Protein AF-A0A7L3HNU3-F1 (afdb_monomer_lite)

Organism: NCBI:txid245048

Foldseek 3Di:
DDDDDQVQFDQDPNDTAPDPVVVVDDLLLAADEDQDCSNHPPNSVRYDHAHDDPPDPPDCRVVVCVVVVVVSND

Sequence (74 aa):
RHCLSQSDCVCSQGCYWKDLTRLGRDLAKTVALDHTMQGFPAQAANWISVPPWSGDPEDEELLSLIPVLGQLGQ

Radius of gyration: 13.8 Å; chains: 1; bounding box: 35×24×32 Å

Structure (mmCIF, N/CA/C/O backbone):
data_AF-A0A7L3HNU3-F1
#
_entry.id   AF-A0A7L3HNU3-F1
#
loop_
_atom_site.group_PDB
_atom_site.id
_atom_site.type_symbol
_atom_site.label_atom_id
_atom_site.label_alt_id
_atom_site.label_comp_id
_atom_site.label_asym_id
_atom_site.label_entity_id
_atom_site.label_seq_id
_atom_site.pdbx_PDB_ins_code
_atom_site.Cartn_x
_atom_site.Cartn_y
_atom_site.Cartn_z
_atom_site.occupancy
_atom_site.B_iso_or_equiv
_atom_site.auth_seq_id
_atom_site.auth_comp_id
_atom_site.auth_asym_id
_atom_site.auth_atom_id
_atom_site.pdbx_PDB_model_num
ATOM 1 N N . ARG A 1 1 ? 3.573 -15.223 7.390 1.00 71.31 1 ARG A N 1
ATOM 2 C CA . ARG A 1 1 ? 3.907 -14.597 6.087 1.00 71.31 1 ARG A CA 1
ATOM 3 C C . ARG A 1 1 ? 2.780 -14.970 5.132 1.00 71.31 1 ARG A C 1
ATOM 5 O O . ARG A 1 1 ? 2.589 -16.159 4.929 1.00 71.31 1 ARG A O 1
ATOM 12 N N . HIS A 1 2 ? 1.978 -14.011 4.670 1.00 91.00 2 HIS A N 1
ATOM 13 C CA . HIS A 1 2 ? 0.856 -14.268 3.757 1.00 91.00 2 HIS A CA 1
ATOM 14 C C . HIS A 1 2 ? 1.240 -13.759 2.369 1.00 91.00 2 HIS A C 1
ATOM 16 O O . HIS A 1 2 ? 1.739 -12.642 2.258 1.00 91.00 2 HIS A O 1
ATOM 22 N N . CYS A 1 3 ? 1.037 -14.576 1.342 1.00 95.06 3 CYS A N 1
ATOM 23 C CA . CYS A 1 3 ? 1.218 -14.193 -0.052 1.00 95.06 3 CYS A CA 1
ATOM 24 C C . CYS A 1 3 ? -0.121 -14.418 -0.744 1.00 95.06 3 CYS A C 1
ATOM 26 O O . CYS A 1 3 ? -0.652 -15.523 -0.682 1.00 95.06 3 CYS A O 1
ATOM 28 N N . LEU A 1 4 ? -0.656 -13.361 -1.344 1.00 95.69 4 LEU A N 1
ATOM 29 C CA . LEU A 1 4 ? -1.874 -13.402 -2.141 1.00 95.69 4 LEU A CA 1
ATOM 30 C C . LEU A 1 4 ? -1.497 -13.114 -3.590 1.00 95.69 4 LEU A C 1
ATOM 32 O O . LEU A 1 4 ? -0.546 -12.376 -3.857 1.00 95.69 4 LEU A O 1
ATOM 36 N N . SER A 1 5 ? -2.229 -13.715 -4.512 1.00 95.38 5 SER A N 1
ATOM 37 C CA . SER A 1 5 ? -2.011 -13.594 -5.946 1.00 95.38 5 SER A CA 1
ATOM 38 C C . SER A 1 5 ? -3.294 -13.158 -6.652 1.00 95.38 5 SER A C 1
ATOM 40 O O . SER A 1 5 ? -4.312 -12.856 -6.027 1.00 95.38 5 SER A O 1
ATOM 42 N N . GLN A 1 6 ? -3.263 -13.120 -7.982 1.00 94.81 6 GLN A N 1
ATOM 43 C CA . GLN A 1 6 ? -4.425 -12.748 -8.785 1.00 94.81 6 GLN A CA 1
ATOM 44 C C . GLN A 1 6 ? -5.648 -13.645 -8.521 1.00 94.81 6 GLN A C 1
ATOM 46 O O . GLN A 1 6 ? -6.773 -13.161 -8.613 1.00 94.81 6 GLN A O 1
ATOM 51 N N . SER A 1 7 ? -5.453 -14.918 -8.144 1.00 95.50 7 SER A N 1
ATOM 52 C CA . SER A 1 7 ? -6.557 -15.832 -7.804 1.00 95.50 7 S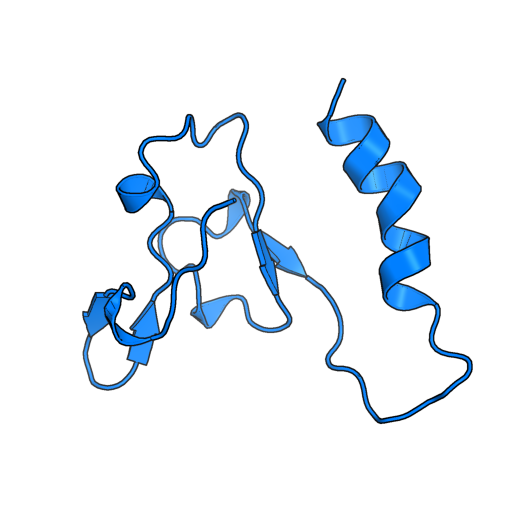ER A CA 1
ATOM 53 C C . SER A 1 7 ? -7.351 -15.403 -6.569 1.00 95.50 7 SER A C 1
ATOM 55 O O . SER A 1 7 ? -8.494 -15.820 -6.407 1.00 95.50 7 SER A O 1
ATOM 57 N N . ASP A 1 8 ? -6.757 -14.578 -5.706 1.00 95.69 8 ASP A N 1
ATOM 58 C CA . ASP A 1 8 ? -7.378 -14.093 -4.472 1.00 95.69 8 ASP A CA 1
ATOM 59 C C . ASP A 1 8 ? -8.129 -12.765 -4.682 1.00 95.69 8 ASP A C 1
ATOM 61 O O . ASP A 1 8 ? -8.902 -12.326 -3.825 1.00 95.69 8 ASP A O 1
ATOM 65 N N . CYS A 1 9 ? -7.928 -12.123 -5.839 1.00 95.56 9 CYS A N 1
ATOM 66 C CA . CYS A 1 9 ? -8.597 -10.882 -6.207 1.00 95.56 9 CYS A CA 1
ATOM 67 C C . CYS A 1 9 ? -10.062 -11.126 -6.597 1.00 95.56 9 CYS A C 1
ATOM 69 O O . CYS A 1 9 ? -10.448 -12.193 -7.078 1.00 95.56 9 CYS A O 1
ATOM 71 N N . VAL A 1 10 ? -10.891 -10.095 -6.445 1.00 95.12 10 VAL A N 1
ATOM 72 C CA . VAL A 1 10 ? -12.246 -10.086 -7.000 1.00 95.12 10 VAL A CA 1
ATOM 73 C C . VAL A 1 10 ? -12.139 -9.771 -8.488 1.00 95.12 10 VAL A C 1
ATOM 75 O O . VAL A 1 10 ? -11.701 -8.686 -8.861 1.00 95.12 10 VAL A O 1
ATOM 78 N N . CYS A 1 11 ? -12.522 -10.716 -9.344 1.00 94.19 11 CYS A N 1
ATOM 79 C CA . CYS A 1 11 ? -12.590 -10.487 -10.783 1.00 94.19 11 CYS A CA 1
ATOM 80 C C . CYS A 1 11 ? -13.968 -9.930 -11.154 1.00 94.19 11 CYS A C 1
ATOM 82 O O . CYS A 1 11 ? -14.983 -10.598 -10.956 1.00 94.19 11 CYS A O 1
ATOM 84 N N . SER A 1 12 ? -14.003 -8.711 -11.690 1.00 90.56 12 SER A N 1
ATOM 85 C CA . SER A 1 12 ? -15.223 -8.049 -12.151 1.00 90.56 12 SER A CA 1
ATOM 86 C C . SER A 1 12 ? -14.963 -7.388 -13.498 1.00 90.56 12 SER A C 1
ATOM 88 O O . SER A 1 12 ? -14.047 -6.582 -13.628 1.00 90.56 12 SER A O 1
ATOM 90 N N . GLN A 1 13 ? -15.747 -7.756 -14.517 1.00 89.56 13 GLN A N 1
ATOM 91 C CA . GLN A 1 13 ? -15.649 -7.203 -15.879 1.00 89.56 13 GLN A CA 1
ATOM 92 C C . GLN A 1 13 ? -14.232 -7.271 -16.494 1.00 89.56 13 GLN A C 1
ATOM 94 O O . GLN A 1 13 ? -13.830 -6.397 -17.253 1.00 89.56 13 GLN A O 1
ATOM 99 N N . GLY A 1 14 ? -13.460 -8.313 -16.166 1.00 90.12 14 GLY A N 1
ATOM 100 C CA . GLY A 1 14 ? -12.081 -8.481 -16.645 1.00 90.12 14 GLY A CA 1
ATOM 101 C C . GLY A 1 14 ? -11.028 -7.684 -15.865 1.00 90.12 14 GLY A C 1
ATOM 102 O O . GLY A 1 14 ? -9.842 -7.796 -16.162 1.00 90.12 14 GLY A O 1
ATOM 103 N N . CYS A 1 15 ? -11.433 -6.925 -14.847 1.00 90.88 15 CYS A N 1
ATOM 104 C CA . CYS A 1 15 ? -10.536 -6.250 -13.918 1.00 90.88 15 CYS A CA 1
ATOM 105 C C . CYS A 1 15 ? -10.369 -7.066 -12.633 1.00 90.88 15 CYS A C 1
ATOM 107 O O . CYS A 1 15 ? -11.315 -7.696 -12.156 1.00 90.88 15 CYS A O 1
ATOM 109 N N . TYR A 1 16 ? -9.175 -7.006 -12.044 1.00 94.38 16 TYR A N 1
ATOM 110 C CA . TYR A 1 16 ? -8.877 -7.633 -10.759 1.00 94.38 16 TYR A CA 1
ATOM 111 C C . TYR A 1 16 ? -8.811 -6.574 -9.668 1.00 94.38 16 TYR A C 1
ATOM 113 O O . TYR A 1 16 ? -7.936 -5.709 -9.680 1.00 94.38 16 TYR A O 1
ATOM 121 N N . TRP A 1 17 ? -9.743 -6.650 -8.725 1.00 95.12 17 TRP A N 1
ATOM 122 C CA . TRP A 1 17 ? -9.817 -5.751 -7.583 1.00 95.12 17 TRP A CA 1
ATOM 123 C C . TRP A 1 17 ? -9.260 -6.426 -6.336 1.00 95.12 17 TRP A C 1
ATOM 125 O O . TRP A 1 17 ? -9.601 -7.565 -5.996 1.00 95.12 17 TRP A O 1
ATOM 135 N N . LYS A 1 18 ? -8.410 -5.691 -5.633 1.00 96.06 18 LYS A N 1
ATOM 136 C CA . LYS A 1 18 ? -7.773 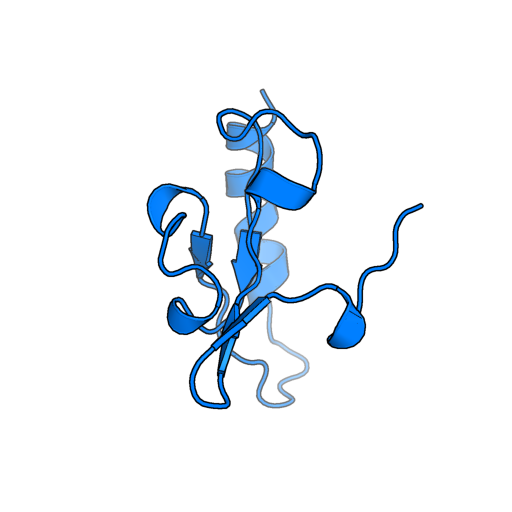-6.077 -4.381 1.00 96.06 18 LYS A CA 1
ATOM 137 C C . LYS A 1 18 ? -8.676 -5.643 -3.229 1.00 96.06 18 LYS A C 1
ATOM 139 O O . LYS A 1 18 ? -8.434 -4.637 -2.572 1.00 96.06 18 LYS A O 1
ATOM 144 N N . ASP A 1 19 ? -9.752 -6.394 -3.017 1.00 95.69 19 ASP A N 1
ATOM 145 C CA . ASP A 1 19 ? -10.717 -6.103 -1.955 1.00 95.69 19 ASP A CA 1
ATOM 146 C C . ASP A 1 19 ? -10.113 -6.360 -0.565 1.00 95.69 19 ASP A C 1
ATOM 148 O O . ASP A 1 19 ? -9.988 -7.502 -0.111 1.00 95.69 19 ASP A O 1
ATOM 152 N N . LEU A 1 20 ? -9.752 -5.273 0.121 1.00 96.81 20 LEU A N 1
ATOM 153 C CA . LEU A 1 20 ? -9.094 -5.320 1.428 1.00 96.81 20 LEU A CA 1
ATOM 154 C C . LEU A 1 20 ? -9.980 -5.926 2.526 1.00 96.81 20 LEU A C 1
ATOM 156 O O . LEU A 1 20 ? -9.453 -6.427 3.520 1.00 96.81 20 LEU A O 1
ATOM 160 N N . THR A 1 21 ? -11.308 -5.953 2.352 1.00 96.12 21 THR A N 1
ATOM 161 C CA . THR A 1 21 ? -12.223 -6.558 3.340 1.00 96.12 21 THR A CA 1
ATOM 162 C C . THR A 1 21 ? -11.992 -8.064 3.496 1.00 96.12 21 THR A C 1
ATOM 164 O O . THR A 1 21 ? -12.233 -8.630 4.564 1.00 96.12 21 THR A O 1
ATOM 167 N N . ARG A 1 22 ? -11.443 -8.718 2.463 1.00 94.88 22 ARG A N 1
ATOM 168 C CA . ARG A 1 22 ? -11.150 -10.159 2.453 1.00 94.88 22 ARG A CA 1
ATOM 169 C C . ARG A 1 22 ? -9.901 -10.537 3.248 1.00 94.88 22 ARG A C 1
ATOM 171 O O . ARG A 1 22 ? -9.658 -11.720 3.464 1.00 94.88 22 ARG A O 1
ATOM 178 N N . LEU A 1 23 ? -9.122 -9.557 3.711 1.00 95.00 23 LEU A N 1
ATOM 179 C CA . LEU A 1 23 ? -7.912 -9.800 4.499 1.00 95.00 23 LEU A CA 1
ATOM 180 C C . LEU A 1 23 ? -8.206 -10.211 5.949 1.00 95.00 23 LEU A C 1
ATOM 182 O O . LEU A 1 23 ? -7.293 -10.669 6.638 1.00 95.00 23 LEU A O 1
ATOM 186 N N . GLY A 1 24 ? -9.438 -10.012 6.436 1.00 95.12 24 GLY A N 1
ATOM 187 C CA . GLY A 1 24 ? -9.774 -10.224 7.849 1.00 95.12 24 GLY A CA 1
ATOM 188 C C . GLY A 1 24 ? -8.997 -9.291 8.788 1.00 95.12 24 GLY A C 1
ATOM 189 O O . GLY A 1 24 ? -8.661 -9.667 9.910 1.00 95.12 24 GLY A O 1
ATOM 190 N N . ARG A 1 25 ? -8.652 -8.091 8.305 1.00 96.00 25 ARG A N 1
ATOM 191 C CA . ARG A 1 25 ? -7.924 -7.042 9.031 1.00 96.00 25 ARG A CA 1
ATOM 192 C C . ARG A 1 25 ? -8.842 -5.841 9.240 1.00 96.00 25 ARG A C 1
ATOM 194 O O . ARG A 1 25 ? -9.737 -5.595 8.437 1.00 96.00 25 ARG A O 1
ATOM 201 N N . ASP A 1 26 ? -8.589 -5.088 10.304 1.00 96.94 26 ASP A N 1
ATOM 202 C CA . ASP A 1 26 ? -9.249 -3.804 10.528 1.00 96.94 26 ASP A CA 1
ATOM 203 C C . ASP A 1 26 ? -8.827 -2.809 9.436 1.00 96.94 26 ASP A C 1
ATOM 205 O O . ASP A 1 26 ? -7.641 -2.488 9.305 1.00 96.94 26 ASP A O 1
ATOM 209 N N . LEU A 1 27 ? -9.791 -2.328 8.645 1.00 97.19 27 LEU A N 1
ATOM 210 C CA . LEU A 1 27 ? -9.531 -1.367 7.573 1.00 97.19 27 LEU A CA 1
ATOM 211 C C . LEU A 1 27 ? -9.006 -0.034 8.110 1.00 97.19 27 LEU A C 1
ATOM 213 O O . LEU A 1 27 ? -8.233 0.614 7.417 1.00 97.19 27 LEU A O 1
ATOM 217 N N . ALA A 1 28 ? -9.335 0.353 9.346 1.00 96.12 28 ALA A N 1
ATOM 218 C CA . ALA A 1 28 ? -8.785 1.566 9.954 1.00 96.12 28 ALA A CA 1
ATOM 219 C C . ALA A 1 28 ? -7.271 1.465 10.225 1.00 96.12 28 ALA A C 1
ATOM 221 O O . ALA A 1 28 ? -6.615 2.475 10.451 1.00 96.12 28 ALA A O 1
ATOM 222 N N . LYS A 1 29 ? -6.716 0.247 10.193 1.00 96.31 29 LYS A N 1
ATOM 223 C CA . LYS A 1 29 ? -5.299 -0.063 10.447 1.00 96.31 29 LYS A CA 1
ATOM 224 C C . LYS A 1 29 ? -4.625 -0.732 9.250 1.00 96.31 29 LYS A C 1
ATOM 226 O O . LYS A 1 29 ? -3.596 -1.388 9.398 1.00 96.31 29 LYS A O 1
ATOM 231 N N . THR A 1 30 ? -5.238 -0.632 8.073 1.00 96.94 30 THR A N 1
ATOM 232 C CA . THR A 1 30 ? -4.757 -1.272 6.848 1.00 96.94 30 THR A CA 1
ATOM 233 C C . THR A 1 30 ? -4.467 -0.207 5.806 1.00 96.94 30 THR A C 1
ATOM 235 O O . THR A 1 30 ? -5.303 0.649 5.542 1.00 96.94 30 THR A O 1
ATOM 238 N N . VAL A 1 31 ? -3.303 -0.289 5.172 1.00 96.88 31 VAL A N 1
ATOM 239 C CA . VAL A 1 31 ? -2.940 0.551 4.027 1.00 96.88 31 VAL A CA 1
ATOM 240 C C . VAL A 1 31 ? -2.512 -0.325 2.860 1.00 96.88 31 VAL A C 1
ATOM 242 O O . VAL A 1 31 ? -2.015 -1.436 3.057 1.00 96.88 31 VAL A O 1
ATOM 245 N N . ALA A 1 32 ? -2.713 0.169 1.645 1.00 96.19 32 ALA A N 1
ATOM 246 C CA . ALA A 1 32 ? -2.328 -0.491 0.412 1.00 96.19 32 ALA A CA 1
ATOM 247 C C . ALA A 1 32 ? -1.408 0.414 -0.408 1.00 96.19 32 ALA A C 1
ATOM 249 O O . ALA A 1 32 ? -1.757 1.552 -0.704 1.00 96.19 32 ALA A O 1
ATOM 250 N N . LEU A 1 33 ? -0.248 -0.112 -0.791 1.00 96.00 33 LEU A N 1
ATOM 251 C CA . LEU A 1 33 ? 0.723 0.572 -1.643 1.00 96.00 33 LEU A CA 1
ATOM 252 C C . LEU A 1 33 ? 0.606 0.033 -3.066 1.00 96.00 33 LEU A C 1
ATOM 254 O O . LEU A 1 33 ? 0.738 -1.174 -3.278 1.00 96.00 33 LEU A O 1
ATOM 258 N N . ASP A 1 34 ? 0.331 0.912 -4.028 1.00 95.31 34 ASP A N 1
ATOM 259 C CA . ASP A 1 34 ? 0.192 0.539 -5.439 1.00 95.31 34 ASP A CA 1
ATOM 260 C C . ASP A 1 34 ? 0.381 1.755 -6.355 1.00 95.31 34 ASP A C 1
ATOM 262 O O . ASP A 1 34 ? 0.144 2.891 -5.950 1.00 95.31 34 ASP A O 1
ATOM 266 N N . HIS A 1 35 ? 0.733 1.504 -7.609 1.00 93.12 35 HIS A N 1
ATOM 267 C CA . HIS A 1 35 ? 0.790 2.495 -8.680 1.00 93.12 35 HIS A CA 1
ATOM 268 C C . HIS A 1 35 ? -0.573 2.830 -9.300 1.00 93.12 35 HIS A C 1
ATOM 270 O O . HIS A 1 35 ? -0.688 3.822 -10.017 1.00 93.12 35 HIS A O 1
ATOM 276 N N . THR A 1 36 ? -1.618 2.032 -9.037 1.00 90.25 36 THR A N 1
ATOM 277 C CA . THR A 1 36 ? -2.960 2.257 -9.600 1.00 90.25 36 THR A CA 1
ATOM 278 C C . THR A 1 36 ? -4.057 2.237 -8.539 1.00 90.25 36 THR A C 1
ATOM 280 O O . THR A 1 36 ? -4.277 1.238 -7.853 1.00 90.25 36 THR A O 1
ATOM 283 N N . MET A 1 37 ? -4.829 3.325 -8.461 1.00 89.25 37 MET A N 1
ATOM 284 C CA . MET A 1 37 ? -6.017 3.404 -7.600 1.00 89.25 37 MET A CA 1
ATOM 285 C C . MET A 1 37 ? -7.087 2.382 -8.006 1.00 89.25 37 MET A C 1
ATOM 287 O O . MET A 1 37 ? -7.852 1.907 -7.170 1.00 89.25 37 MET A O 1
ATOM 291 N N . GLN A 1 38 ? -7.146 2.032 -9.297 1.00 89.12 38 GLN A N 1
ATOM 292 C CA . GLN A 1 38 ? -8.149 1.133 -9.874 1.00 89.12 38 GLN A CA 1
ATOM 293 C C . GLN A 1 38 ? -8.152 -0.260 -9.226 1.00 89.12 38 GLN A C 1
ATOM 295 O O . GLN A 1 38 ? -9.160 -0.960 -9.307 1.00 89.12 38 GLN A O 1
ATOM 300 N N . GLY A 1 39 ? -7.063 -0.653 -8.556 1.00 90.69 39 GLY A N 1
ATOM 301 C CA . GLY A 1 39 ? -7.011 -1.879 -7.765 1.00 90.69 39 GLY A CA 1
ATOM 302 C C . GLY A 1 39 ? -7.916 -1.870 -6.525 1.00 90.69 39 GLY A C 1
ATOM 303 O O . GLY A 1 39 ? -8.276 -2.947 -6.058 1.00 90.69 39 GLY A O 1
ATOM 304 N N . PHE A 1 40 ? -8.320 -0.700 -6.012 1.00 94.06 40 PHE A N 1
ATOM 305 C CA . PHE A 1 40 ? -9.002 -0.537 -4.716 1.00 94.06 40 PHE A CA 1
ATOM 306 C C . PHE A 1 40 ? -10.289 0.308 -4.808 1.00 94.06 40 PHE A C 1
ATOM 308 O O . PHE A 1 40 ?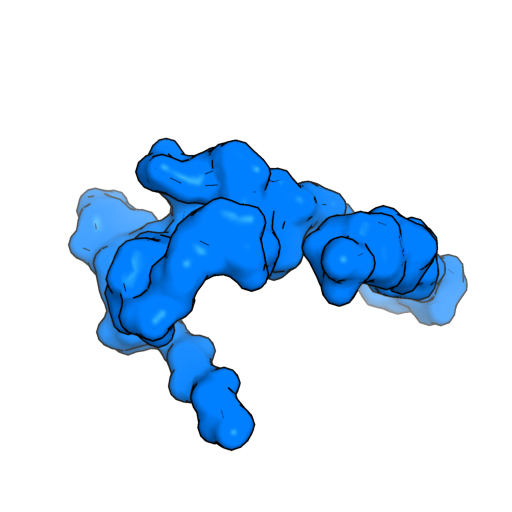 -10.451 1.268 -4.051 1.00 94.06 40 PHE A O 1
ATOM 315 N N . PRO A 1 41 ? -11.245 -0.013 -5.702 1.00 92.00 41 PRO A N 1
ATOM 316 C CA . PRO A 1 41 ? -12.389 0.862 -5.986 1.00 92.00 41 PRO A CA 1
ATOM 317 C C . PRO A 1 41 ? -13.266 1.161 -4.760 1.00 92.00 41 PRO A C 1
ATOM 319 O O . PRO A 1 41 ? -13.816 2.253 -4.653 1.00 92.00 41 PRO A O 1
ATOM 322 N N . ALA A 1 42 ? -13.383 0.216 -3.822 1.00 92.19 42 ALA A N 1
ATOM 323 C CA . ALA A 1 42 ? -14.169 0.377 -2.599 1.00 92.19 42 ALA A CA 1
ATOM 324 C C . ALA A 1 42 ? -13.341 0.852 -1.387 1.00 92.19 42 ALA A C 1
ATOM 326 O O . ALA A 1 42 ? -13.912 1.141 -0.339 1.00 92.19 42 ALA A O 1
ATOM 327 N N . GLN A 1 43 ? -12.009 0.926 -1.507 1.00 95.88 43 GLN A N 1
ATOM 328 C CA . GLN A 1 43 ? -11.088 1.250 -0.408 1.00 95.88 43 GLN A CA 1
ATOM 329 C C . GLN A 1 43 ? -10.023 2.278 -0.823 1.00 95.88 43 GLN A C 1
ATOM 331 O O . GLN A 1 43 ? -8.879 2.216 -0.381 1.00 95.88 43 GLN A O 1
ATOM 336 N N . ALA A 1 44 ? -10.399 3.257 -1.654 1.00 94.56 44 ALA A N 1
ATOM 337 C CA . ALA A 1 44 ? -9.487 4.302 -2.128 1.00 94.56 44 ALA A CA 1
ATOM 338 C C . ALA A 1 44 ? -8.846 5.113 -0.983 1.00 94.56 44 ALA A C 1
ATOM 340 O O . ALA A 1 44 ? -7.709 5.550 -1.106 1.00 94.56 44 ALA A O 1
ATOM 341 N N . ALA A 1 45 ? -9.534 5.260 0.156 1.00 95.19 45 ALA A N 1
ATOM 342 C CA . ALA A 1 45 ? -8.994 5.930 1.343 1.00 95.19 45 ALA A CA 1
ATOM 343 C C . ALA A 1 45 ? -7.824 5.173 2.005 1.00 95.19 45 ALA A C 1
ATOM 345 O O . ALA A 1 45 ? -7.046 5.771 2.740 1.00 95.19 45 ALA A O 1
ATOM 346 N N . ASN A 1 46 ? -7.697 3.867 1.755 1.00 96.69 46 ASN A N 1
ATOM 347 C CA . ASN A 1 46 ? -6.600 3.040 2.255 1.00 96.69 46 ASN A CA 1
ATOM 348 C C . ASN A 1 46 ? -5.402 3.013 1.296 1.00 96.69 46 ASN A C 1
ATOM 350 O O . ASN A 1 46 ? -4.378 2.417 1.629 1.00 96.69 46 ASN A O 1
ATOM 354 N N . TRP A 1 47 ? -5.527 3.596 0.102 1.00 96.31 47 TRP A N 1
ATOM 355 C CA . TRP A 1 47 ? -4.501 3.539 -0.928 1.00 96.31 4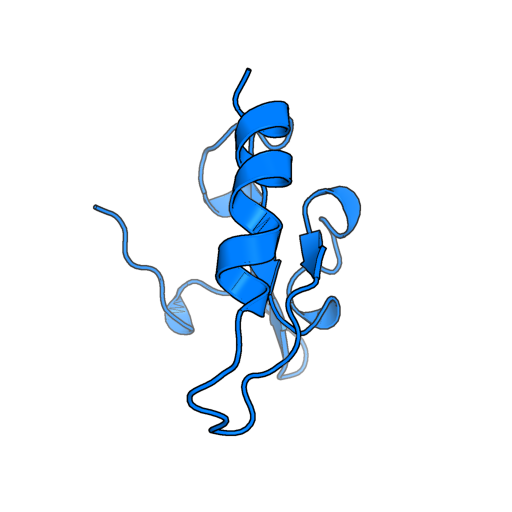7 TRP A CA 1
ATOM 356 C C . TRP A 1 47 ? -3.499 4.688 -0.795 1.00 96.31 47 TRP A C 1
ATOM 358 O O . TRP A 1 47 ? -3.863 5.859 -0.711 1.00 96.31 47 TRP A O 1
ATOM 368 N N . ILE A 1 48 ? -2.221 4.327 -0.821 1.00 95.62 48 ILE A N 1
ATOM 369 C CA . ILE A 1 48 ? -1.086 5.237 -0.906 1.00 95.62 48 ILE A CA 1
ATOM 370 C C . ILE A 1 48 ? -0.426 4.991 -2.266 1.00 95.62 48 ILE A C 1
ATOM 372 O O . ILE A 1 48 ? -0.011 3.871 -2.582 1.00 95.62 48 ILE A O 1
ATOM 376 N N . SER A 1 49 ? -0.362 6.045 -3.077 1.00 94.62 49 SER A N 1
ATOM 377 C CA . SER A 1 49 ? 0.218 5.993 -4.418 1.00 94.62 49 SER A CA 1
ATOM 378 C C . SER A 1 49 ? 1.731 5.815 -4.354 1.00 94.62 49 SER A C 1
ATOM 380 O O . SER A 1 49 ? 2.407 6.552 -3.641 1.00 94.62 49 SER A O 1
ATOM 382 N N . VAL A 1 50 ? 2.257 4.891 -5.157 1.00 94.81 50 VAL A N 1
ATOM 383 C CA . VAL A 1 50 ? 3.697 4.731 -5.404 1.00 94.81 50 VAL A CA 1
ATOM 384 C C . VAL A 1 50 ? 3.929 4.779 -6.911 1.00 94.81 50 VAL A C 1
ATOM 386 O O . VAL A 1 50 ? 3.271 4.020 -7.624 1.00 94.81 50 VAL A O 1
ATOM 389 N N . PRO A 1 51 ? 4.812 5.646 -7.431 1.00 93.00 51 PRO A N 1
ATOM 390 C CA . PRO A 1 51 ? 5.088 5.685 -8.861 1.00 93.00 51 PRO A CA 1
ATOM 391 C C . PRO A 1 51 ? 5.546 4.320 -9.403 1.00 93.00 51 PRO A C 1
ATOM 393 O O . PRO A 1 51 ? 6.208 3.556 -8.695 1.00 93.00 51 PRO A O 1
ATOM 396 N N . PRO A 1 52 ? 5.195 3.971 -10.654 1.00 95.19 52 PRO A N 1
ATOM 397 C CA . PRO A 1 52 ? 5.739 2.779 -11.284 1.00 95.19 52 PRO A CA 1
ATOM 398 C C . PRO A 1 52 ? 7.249 2.940 -11.482 1.00 95.19 52 PRO A C 1
ATOM 400 O O . PRO A 1 52 ? 7.705 3.947 -12.023 1.00 95.19 52 PRO A O 1
ATOM 403 N N . TRP A 1 53 ? 8.015 1.922 -11.096 1.00 95.69 53 TRP A N 1
ATOM 404 C CA . TRP A 1 53 ? 9.461 1.918 -11.293 1.00 95.69 53 TRP A CA 1
ATOM 405 C C . TRP A 1 53 ? 9.809 1.762 -12.776 1.00 95.69 53 TRP A C 1
ATOM 407 O O . TRP A 1 53 ? 9.314 0.862 -13.459 1.00 95.69 53 TRP A O 1
ATOM 417 N N . SER A 1 54 ? 10.677 2.642 -13.270 1.00 95.81 54 SER A N 1
ATOM 418 C CA . SER A 1 54 ? 11.086 2.710 -14.678 1.00 95.81 54 SER A CA 1
ATOM 419 C C . SER A 1 54 ? 12.431 2.034 -14.965 1.00 95.81 54 SER A C 1
ATOM 421 O O . SER A 1 54 ? 12.845 1.981 -16.123 1.00 95.81 54 SER A O 1
ATOM 423 N N . GLY A 1 55 ? 13.108 1.503 -13.942 1.00 96.75 55 GLY A N 1
ATOM 424 C CA . GLY A 1 55 ? 14.446 0.921 -14.073 1.00 96.75 55 GLY A CA 1
ATOM 425 C C . GLY A 1 55 ? 15.581 1.809 -13.558 1.00 96.75 55 GLY A C 1
ATOM 426 O O . GLY A 1 55 ? 16.732 1.386 -13.632 1.00 96.75 55 GLY A O 1
ATOM 427 N N . ASP A 1 56 ? 15.282 3.014 -13.064 1.00 97.38 56 ASP A N 1
ATOM 428 C CA . ASP A 1 56 ? 16.288 3.934 -12.527 1.00 97.38 56 ASP A CA 1
ATOM 429 C C . ASP A 1 56 ? 16.930 3.348 -11.251 1.00 97.38 56 ASP A C 1
ATOM 431 O O . ASP A 1 56 ? 16.200 3.028 -10.303 1.00 97.38 56 ASP A O 1
ATOM 435 N N . PRO A 1 57 ? 18.262 3.136 -11.219 1.00 96.81 57 PRO A N 1
ATOM 436 C CA . PRO A 1 57 ? 18.957 2.668 -10.022 1.00 96.81 57 PRO A CA 1
ATOM 437 C C . PRO A 1 57 ? 19.037 3.723 -8.910 1.00 96.81 57 PRO A C 1
ATOM 439 O O . PRO A 1 57 ? 19.265 3.342 -7.765 1.00 96.81 57 PRO A O 1
ATOM 442 N N . GLU A 1 58 ? 18.833 5.005 -9.228 1.00 97.44 58 GLU A N 1
ATOM 443 C CA . GLU A 1 58 ? 18.834 6.110 -8.260 1.00 97.44 58 GLU A CA 1
ATOM 444 C C . GLU A 1 58 ? 17.416 6.432 -7.736 1.00 97.44 58 GLU A C 1
ATOM 446 O O . GLU A 1 58 ? 17.221 7.434 -7.051 1.00 97.44 58 GLU A O 1
ATOM 451 N N . ASP A 1 59 ? 16.409 5.607 -8.055 1.00 97.50 59 ASP A N 1
ATOM 452 C CA . ASP A 1 59 ? 15.041 5.755 -7.542 1.00 97.50 59 ASP A CA 1
ATOM 453 C C . 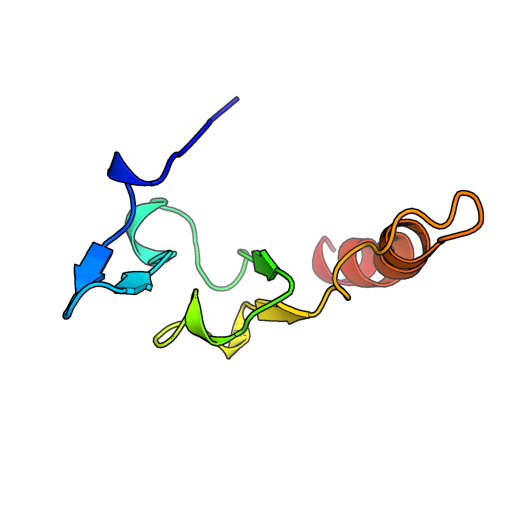ASP A 1 59 ? 14.995 5.563 -6.014 1.00 97.50 59 ASP A C 1
ATOM 455 O O . ASP A 1 59 ? 15.365 4.513 -5.480 1.00 97.50 59 ASP A O 1
ATOM 459 N N . GLU A 1 60 ? 14.494 6.580 -5.309 1.00 96.69 60 GLU A N 1
ATOM 460 C CA . GLU A 1 60 ? 14.329 6.577 -3.851 1.00 96.69 60 GLU A CA 1
ATOM 461 C C . GLU A 1 60 ? 12.849 6.638 -3.418 1.00 96.69 60 GLU A C 1
ATOM 463 O O . GLU A 1 60 ? 12.552 6.893 -2.246 1.00 96.69 60 GLU A O 1
ATOM 468 N N . GLU A 1 61 ? 11.891 6.384 -4.317 1.00 96.12 61 GLU A N 1
ATOM 469 C CA . GLU A 1 61 ? 10.458 6.572 -4.040 1.00 96.12 61 GLU A CA 1
ATOM 470 C C . GLU A 1 61 ? 10.000 5.726 -2.846 1.00 96.12 61 GLU A C 1
ATOM 472 O O . GLU A 1 61 ? 9.324 6.220 -1.944 1.00 96.12 61 GLU A O 1
ATOM 477 N N . LEU A 1 62 ? 10.441 4.467 -2.759 1.00 95.81 62 LEU A N 1
ATOM 478 C CA . LEU A 1 62 ? 10.125 3.606 -1.614 1.00 95.81 62 LEU A CA 1
ATOM 479 C C . LEU A 1 62 ? 10.778 4.075 -0.305 1.00 95.81 62 LEU A C 1
ATOM 481 O O . LEU A 1 62 ? 10.189 3.900 0.764 1.00 95.81 62 LEU A O 1
ATOM 485 N N . LEU A 1 63 ? 11.973 4.672 -0.370 1.00 96.81 63 LEU A N 1
ATOM 486 C CA . LEU A 1 63 ? 12.652 5.221 0.808 1.00 96.81 63 LEU A CA 1
ATOM 487 C C . LEU A 1 63 ? 11.903 6.446 1.339 1.00 96.81 63 LEU A C 1
ATOM 489 O O . LEU A 1 63 ? 11.731 6.585 2.552 1.00 96.81 63 LEU A O 1
ATOM 493 N N . SER A 1 64 ? 11.377 7.281 0.439 1.00 95.19 64 SER A N 1
ATOM 494 C CA . SER A 1 64 ? 10.581 8.463 0.788 1.00 95.19 64 SER A CA 1
ATOM 495 C C . SER A 1 64 ? 9.312 8.133 1.595 1.00 95.19 64 SER A C 1
ATOM 497 O O . SER A 1 64 ? 8.836 8.958 2.378 1.00 95.19 64 SER A O 1
ATOM 499 N N . LEU A 1 65 ? 8.792 6.905 1.475 1.00 96.19 65 LEU A N 1
ATOM 500 C CA . LEU A 1 65 ? 7.580 6.453 2.165 1.00 96.19 65 LEU A CA 1
ATOM 501 C C . LEU A 1 65 ? 7.821 6.032 3.617 1.00 96.19 65 LEU A C 1
ATOM 503 O O . LEU A 1 65 ? 6.872 5.992 4.401 1.00 96.19 65 LEU A O 1
ATOM 507 N N . ILE A 1 66 ? 9.064 5.732 4.004 1.00 96.75 66 ILE A N 1
ATOM 508 C CA . ILE A 1 66 ? 9.421 5.297 5.364 1.00 96.75 66 ILE A CA 1
ATOM 509 C C . ILE A 1 66 ? 8.863 6.236 6.451 1.00 96.75 66 ILE A C 1
ATOM 511 O O . ILE A 1 66 ? 8.185 5.733 7.351 1.00 96.75 66 ILE A O 1
ATOM 515 N N . PRO A 1 67 ? 9.087 7.568 6.415 1.00 96.62 67 PRO A N 1
ATOM 516 C CA . PRO A 1 67 ? 8.562 8.465 7.445 1.00 96.62 67 PRO A CA 1
ATOM 517 C C . PRO A 1 67 ? 7.029 8.478 7.497 1.00 96.62 67 PRO A C 1
ATOM 519 O O . PRO A 1 67 ? 6.462 8.462 8.588 1.00 96.62 67 PRO A O 1
ATOM 522 N N . VAL A 1 68 ? 6.355 8.449 6.343 1.00 94.69 68 VAL A N 1
ATOM 523 C CA . VAL A 1 68 ? 4.885 8.448 6.256 1.00 94.69 68 VAL A CA 1
ATOM 524 C C . VAL A 1 68 ? 4.307 7.172 6.867 1.00 94.69 68 VAL A C 1
ATOM 526 O O . VAL A 1 68 ? 3.424 7.229 7.722 1.00 94.69 68 VAL A O 1
ATOM 529 N N . LEU A 1 69 ? 4.837 6.009 6.487 1.00 95.81 69 LEU A N 1
ATOM 530 C CA . LEU A 1 69 ? 4.415 4.724 7.0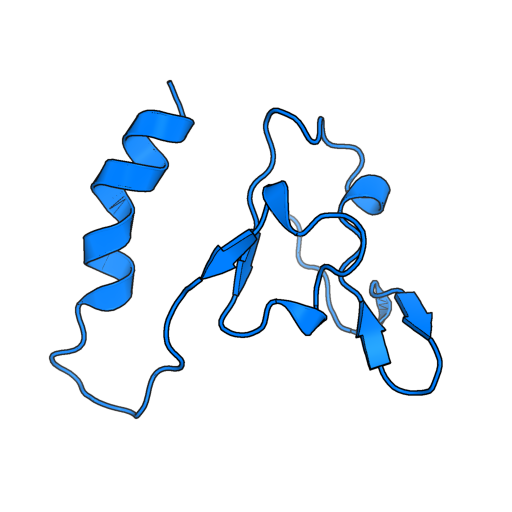48 1.00 95.81 69 LEU A CA 1
ATOM 531 C C . LEU A 1 69 ? 4.736 4.630 8.544 1.00 95.81 69 LEU A C 1
ATOM 533 O O . LEU A 1 69 ? 3.952 4.073 9.309 1.00 95.81 69 LEU A O 1
ATOM 537 N N . GLY A 1 70 ? 5.857 5.216 8.971 1.00 96.56 70 GLY A N 1
ATOM 538 C CA . GLY A 1 70 ? 6.231 5.326 10.376 1.00 96.56 70 GLY A CA 1
ATOM 539 C C . GLY A 1 70 ? 5.222 6.130 11.196 1.00 96.56 70 GLY A C 1
ATOM 540 O O . GLY A 1 70 ? 4.903 5.720 12.307 1.00 96.56 70 GLY A O 1
ATOM 541 N N . GLN A 1 71 ? 4.685 7.226 10.648 1.00 95.38 71 GLN A N 1
ATOM 542 C CA . GLN A 1 71 ? 3.636 8.027 11.291 1.00 95.38 71 GLN A CA 1
ATOM 543 C C . GLN A 1 71 ? 2.294 7.290 11.366 1.00 95.38 71 GLN A C 1
ATOM 545 O O . GLN A 1 71 ? 1.609 7.393 12.377 1.00 95.38 71 GLN A O 1
ATOM 550 N N . LEU A 1 72 ? 1.927 6.534 10.326 1.00 94.50 72 LEU A N 1
ATOM 551 C CA . LEU A 1 72 ? 0.683 5.752 10.293 1.00 94.50 72 LEU A CA 1
ATOM 552 C C . LEU A 1 72 ? 0.709 4.524 11.215 1.00 94.50 72 LEU A C 1
ATOM 554 O O . LEU A 1 72 ? -0.345 3.998 11.563 1.00 94.50 72 LEU A O 1
ATOM 558 N N . GLY A 1 73 ? 1.902 4.036 11.559 1.00 91.00 73 GLY A N 1
ATOM 559 C CA . GLY A 1 73 ? 2.093 2.879 12.432 1.00 91.00 73 GLY A CA 1
ATOM 560 C C . GLY A 1 73 ? 2.128 3.188 13.932 1.00 91.00 73 GLY A C 1
ATOM 561 O O . GLY A 1 73 ? 2.266 2.244 14.711 1.00 91.00 73 GLY A O 1
ATOM 562 N N . GLN A 1 74 ? 2.052 4.465 14.327 1.00 82.19 74 GLN A N 1
ATOM 563 C CA . GLN A 1 74 ? 1.927 4.896 15.729 1.00 82.19 74 GLN A CA 1
ATOM 564 C C . GLN A 1 74 ? 0.471 4.810 16.194 1.00 82.19 74 GLN A C 1
ATOM 566 O O . GLN A 1 74 ? 0.257 4.386 17.351 1.00 82.19 74 GLN A O 1
#

InterPro domains:
  IPR004274 FCP1 homology domain [PF03031] (2-72)
  IPR004274 FCP1 homology domain [PS50969] (1-72)
  IPR023214 HAD superfamily [G3DSA:3.40.50.1000] (1-74)
  IPR036412 HAD-like superfamily [SSF56784] (2-71)
  IPR050365 Mitochondrial import inner membrane translocase subunit TIM50 [PTHR12210] (1-72)

pLDDT: mean 94.37, std 3.74, range [71.31, 97.5]

Secondary structure (DSSP, 8-state):
-----GGGSEEETTEEE--GGGG-S-GGG--EEES-GGG-TT-GGGEEE-PPP-S-TT--HHHHHHHHHHHHT-